Protein AF-A0A645JRK8-F1 (afdb_monomer)

Sequence (160 aa):
MGDAAQNALLKTLEEPIDNRVVILLAENTDNLLPTVLSRVQSLNIDGSDIKILLCEDEKTFLCDKIEKVILAGDIEELFLLSDHISKERVKAQSYLEYLYAYICIRSDEKFGRDVTYAMGAHIKEAIIRIRRNSSVILTVQALLIRLQEEYNAKNSRDSL

InterPro domains:
  IPR027417 P-loop containing nucleoside triphosphate hydrolase [G3DSA:3.40.50.300] (1-46)
  IPR027417 P-loop containing nucleoside triphosphate hydrolase [SSF52540] (2-48)

Mean predicted aligned error: 10.17 Å

pLDDT: mean 89.06, std 9.64, range [48.25, 98.44]

Secondary structure (DSSP, 8-state):
--HHHHHHHHHHHHSPPTT-------S-STTS-HHHHTTS---------------HHHHHHHHHHHHHHHTS--HHHHHHHHHHHHT-HHHHHHHHHHHHHHHHHTIIIII-HHHHHHHHHHHHHHHHHHHTT--HHHHHHHHHHHHHHHHHHHHHHHT-

Radius of gyration: 18.73 Å; Cα contacts (8 Å, |Δi|>4): 119; chains: 1; bounding box: 56×24×42 Å

Nearest PDB structures (foldseek):
  8uh7-assembly1_E  TM=7.636E-01  e=1.917E+00  Tequatrovirus
  8tf5-assembly1_A  TM=3.778E-01  e=2.994E+00  Homo sapiens

Structure (mmCIF, N/CA/C/O backbone):
data_AF-A0A645JRK8-F1
#
_entry.id   AF-A0A645JRK8-F1
#
loop_
_atom_site.group_PDB
_atom_site.id
_atom_site.type_symbol
_atom_site.label_atom_id
_atom_site.label_alt_id
_atom_site.label_comp_id
_atom_site.label_asym_id
_atom_site.label_entity_id
_atom_site.label_seq_id
_atom_site.pdbx_PDB_ins_code
_atom_site.Cartn_x
_atom_site.Cartn_y
_atom_site.Cartn_z
_atom_site.occupancy
_atom_site.B_iso_or_equiv
_atom_site.auth_seq_id
_atom_site.auth_comp_id
_atom_site.auth_asym_id
_atom_site.auth_atom_id
_atom_site.pdbx_PDB_model_num
ATOM 1 N N . MET A 1 1 ? -31.560 8.974 -1.900 1.00 69.00 1 MET A N 1
ATOM 2 C CA . MET A 1 1 ? -32.565 8.204 -2.676 1.00 69.00 1 MET A CA 1
ATOM 3 C C . MET A 1 1 ? -33.623 7.696 -1.712 1.00 69.00 1 MET A C 1
ATOM 5 O O . MET A 1 1 ? -33.240 7.249 -0.642 1.00 69.00 1 MET A O 1
ATOM 9 N N . GLY A 1 2 ? -34.912 7.752 -2.053 1.00 85.00 2 GLY A N 1
ATOM 10 C CA . GLY A 1 2 ? -35.949 7.136 -1.211 1.00 85.00 2 GLY A CA 1
ATOM 11 C C . GLY A 1 2 ? -35.888 5.603 -1.243 1.00 85.00 2 GLY A C 1
ATOM 12 O O . GLY A 1 2 ? -35.391 5.028 -2.214 1.00 85.00 2 GLY A O 1
ATOM 13 N N . ASP A 1 3 ? -36.421 4.946 -0.213 1.00 87.12 3 ASP A N 1
ATOM 14 C CA . ASP A 1 3 ? -36.325 3.490 -0.009 1.00 87.12 3 ASP A CA 1
ATOM 15 C C . ASP A 1 3 ? -36.829 2.667 -1.200 1.00 87.12 3 ASP A C 1
ATOM 17 O O . ASP A 1 3 ? -36.222 1.666 -1.576 1.00 87.12 3 ASP A O 1
ATOM 21 N N . ALA A 1 4 ? -37.909 3.106 -1.853 1.00 88.50 4 ALA A N 1
ATOM 22 C CA . ALA A 1 4 ? -38.458 2.424 -3.025 1.00 88.50 4 ALA A CA 1
ATOM 23 C C . ALA A 1 4 ? -37.456 2.365 -4.194 1.00 88.50 4 ALA A C 1
ATOM 25 O O . ALA A 1 4 ? -37.334 1.336 -4.857 1.00 88.50 4 ALA A O 1
ATOM 26 N N . ALA A 1 5 ? -36.697 3.442 -4.416 1.00 87.56 5 ALA A N 1
ATOM 27 C CA . ALA A 1 5 ? -35.680 3.488 -5.463 1.00 87.56 5 ALA A CA 1
ATOM 28 C C . ALA A 1 5 ? -34.465 2.614 -5.113 1.00 87.56 5 ALA A C 1
ATOM 30 O O . ALA A 1 5 ? -33.910 1.956 -5.989 1.00 87.56 5 ALA A O 1
ATOM 31 N N . GLN A 1 6 ? -34.076 2.569 -3.834 1.00 91.62 6 GLN A N 1
ATOM 32 C CA . GLN A 1 6 ? -32.982 1.709 -3.371 1.00 91.62 6 GLN A CA 1
ATOM 33 C C . GLN A 1 6 ? -33.343 0.223 -3.484 1.00 91.62 6 GLN A C 1
ATOM 35 O O . GLN A 1 6 ? -32.539 -0.567 -3.967 1.00 91.62 6 GLN A O 1
ATOM 40 N N . ASN A 1 7 ? -34.574 -0.154 -3.129 1.00 89.19 7 ASN A N 1
ATOM 41 C CA . ASN A 1 7 ? -35.059 -1.526 -3.285 1.00 89.19 7 ASN A CA 1
ATOM 42 C C . ASN A 1 7 ? -35.142 -1.959 -4.756 1.00 89.19 7 ASN A C 1
ATOM 44 O O . ASN A 1 7 ? -34.815 -3.099 -5.078 1.00 89.19 7 ASN A O 1
ATOM 48 N N . ALA A 1 8 ? -35.529 -1.056 -5.662 1.00 88.50 8 ALA A N 1
ATOM 49 C CA . ALA A 1 8 ? -35.533 -1.343 -7.096 1.00 88.50 8 ALA A CA 1
ATOM 50 C C . ALA A 1 8 ? -34.120 -1.616 -7.650 1.00 88.50 8 ALA A C 1
ATOM 52 O O . ALA A 1 8 ? -33.968 -2.435 -8.555 1.00 88.50 8 ALA A O 1
ATOM 53 N N . LEU A 1 9 ? -33.089 -0.977 -7.083 1.00 89.75 9 LEU A N 1
ATOM 54 C CA . LEU A 1 9 ? -31.685 -1.166 -7.462 1.00 89.75 9 LEU A CA 1
ATOM 55 C C . LEU A 1 9 ? -31.140 -2.553 -7.068 1.00 89.75 9 LEU A C 1
ATOM 57 O O . LEU A 1 9 ? -30.221 -3.048 -7.716 1.00 89.75 9 LEU A O 1
ATOM 61 N N . LEU A 1 10 ? -31.698 -3.194 -6.032 1.00 91.12 10 LEU A N 1
ATOM 62 C CA . LEU A 1 10 ? -31.154 -4.437 -5.466 1.00 91.12 10 LEU A CA 1
ATOM 63 C C . LEU A 1 10 ? -31.037 -5.562 -6.494 1.00 91.12 10 LEU A C 1
ATOM 65 O O . LEU A 1 10 ? -30.011 -6.232 -6.522 1.00 91.12 10 LEU A O 1
ATOM 69 N N . LYS A 1 11 ? -32.030 -5.723 -7.377 1.00 86.12 11 LYS A N 1
ATOM 70 C CA . LYS A 1 11 ? -31.998 -6.766 -8.416 1.00 86.12 11 LYS A CA 1
ATOM 71 C C . LYS A 1 11 ? -30.798 -6.608 -9.350 1.00 86.12 11 LYS A C 1
ATOM 73 O O . LYS A 1 11 ? -30.143 -7.585 -9.682 1.00 86.12 11 LYS A O 1
ATOM 78 N N . THR A 1 12 ? -30.473 -5.370 -9.714 1.00 88.12 12 THR A N 1
ATOM 79 C CA . THR A 1 12 ? -29.314 -5.054 -10.558 1.00 88.12 12 THR A CA 1
ATOM 80 C C . THR A 1 12 ? -27.985 -5.316 -9.843 1.00 88.12 12 THR A C 1
ATOM 82 O O . THR A 1 12 ? -26.994 -5.611 -10.501 1.00 88.12 12 THR A O 1
ATOM 85 N N . LEU A 1 13 ? -27.944 -5.187 -8.511 1.00 89.88 13 LEU A N 1
ATOM 86 C CA . LEU A 1 13 ? -26.745 -5.468 -7.712 1.00 89.88 13 LEU A CA 1
ATOM 87 C C . LEU A 1 13 ? -26.556 -6.966 -7.424 1.00 89.88 13 LEU A C 1
ATOM 89 O O . LEU A 1 13 ? -25.421 -7.404 -7.273 1.00 89.88 13 LEU A O 1
ATOM 93 N N . GLU A 1 14 ? -27.642 -7.738 -7.315 1.00 86.19 14 GLU A N 1
ATOM 94 C CA . GLU A 1 14 ? -27.601 -9.195 -7.096 1.00 86.19 14 GLU A CA 1
ATOM 95 C C . GLU A 1 14 ? -27.159 -9.961 -8.336 1.00 86.19 14 GLU A C 1
ATOM 97 O O . GLU A 1 14 ? -26.343 -10.875 -8.245 1.00 86.19 14 GLU A O 1
ATOM 102 N N . GLU A 1 15 ? -27.693 -9.571 -9.488 1.00 84.94 15 GLU A N 1
ATOM 103 C CA . GLU A 1 15 ? -27.420 -10.195 -10.775 1.00 84.94 15 GLU A CA 1
ATOM 104 C C . GLU A 1 15 ? -26.883 -9.115 -11.723 1.00 84.94 15 GLU A C 1
ATOM 106 O O . GLU A 1 15 ? -27.604 -8.629 -12.603 1.00 84.94 15 GLU A O 1
ATOM 111 N N . PRO A 1 16 ? -25.631 -8.659 -11.514 1.00 81.69 16 PRO A N 1
ATOM 112 C CA . PRO A 1 16 ? -25.035 -7.669 -12.388 1.00 81.69 16 PRO A CA 1
ATOM 113 C C . PRO A 1 16 ? -24.932 -8.243 -13.798 1.00 81.69 16 PRO A C 1
A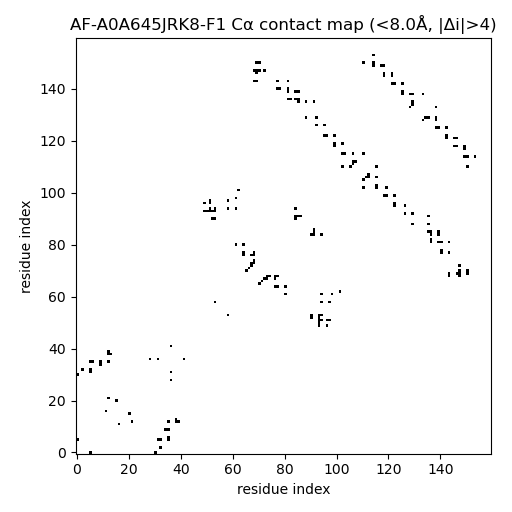TOM 115 O O . PRO A 1 16 ? -24.563 -9.396 -14.008 1.00 81.69 16 PRO A O 1
ATOM 118 N N . ILE A 1 17 ? -25.261 -7.415 -14.781 1.00 85.00 17 ILE A N 1
ATOM 119 C CA . ILE A 1 17 ? -25.166 -7.804 -16.186 1.00 85.00 17 ILE A CA 1
ATOM 120 C C . ILE A 1 17 ? -23.692 -8.005 -16.541 1.00 85.00 17 ILE A C 1
ATOM 122 O O . ILE A 1 17 ? -22.849 -7.184 -16.167 1.00 85.00 17 ILE A O 1
ATOM 126 N N . ASP A 1 18 ? -23.407 -9.057 -17.308 1.00 87.31 18 ASP A N 1
ATOM 127 C CA . ASP A 1 18 ? -22.053 -9.390 -17.739 1.00 87.31 18 ASP A CA 1
ATOM 128 C C . ASP A 1 18 ? -21.314 -8.180 -18.325 1.00 87.31 18 ASP A C 1
ATOM 130 O O . ASP A 1 18 ? -21.847 -7.399 -19.123 1.00 87.31 18 ASP A O 1
ATOM 134 N N . ASN A 1 19 ? -20.046 -8.053 -17.929 1.00 86.75 19 ASN A N 1
ATOM 135 C CA . ASN A 1 19 ? -19.116 -7.025 -18.392 1.00 86.75 19 ASN A CA 1
ATOM 136 C C . ASN A 1 19 ? -19.548 -5.573 -18.086 1.00 86.75 19 ASN A C 1
ATOM 138 O O . ASN A 1 19 ? -19.234 -4.651 -18.843 1.00 86.75 19 ASN A O 1
ATOM 142 N N . ARG A 1 20 ? -20.279 -5.348 -16.985 1.00 83.56 20 ARG A N 1
ATOM 143 C CA . ARG A 1 20 ? -20.649 -4.007 -16.503 1.00 83.56 20 ARG A CA 1
ATOM 144 C C . ARG A 1 20 ? -20.236 -3.803 -15.052 1.00 83.56 20 ARG A C 1
ATOM 146 O O . ARG A 1 20 ? -20.407 -4.682 -14.217 1.00 83.56 20 ARG A O 1
ATOM 153 N N . VAL A 1 21 ? -19.736 -2.605 -14.756 1.00 87.50 21 VAL A N 1
ATOM 154 C CA . VAL A 1 21 ? -19.399 -2.169 -13.396 1.00 87.50 21 VAL A CA 1
ATOM 155 C C . VAL A 1 21 ? -20.386 -1.090 -12.971 1.00 87.50 21 VAL A C 1
ATOM 157 O O . VAL A 1 21 ? -20.600 -0.117 -13.694 1.00 87.50 21 VAL A O 1
ATOM 160 N N . VAL A 1 22 ? -20.983 -1.259 -11.792 1.00 88.88 22 VAL A N 1
ATOM 161 C CA . VAL A 1 22 ? -21.828 -0.243 -11.158 1.00 88.88 22 VAL A CA 1
ATOM 162 C C . VAL A 1 22 ? -20.997 0.464 -10.094 1.00 88.88 22 VAL A C 1
ATOM 164 O O . VAL A 1 22 ? -20.539 -0.168 -9.147 1.00 88.88 22 VAL A O 1
ATOM 167 N N . ILE A 1 23 ? -20.814 1.776 -10.244 1.00 90.12 23 ILE A N 1
ATOM 168 C CA . ILE A 1 23 ? -20.151 2.618 -9.244 1.00 90.12 23 ILE A CA 1
ATOM 169 C C . ILE A 1 23 ? -21.226 3.452 -8.554 1.00 90.12 23 ILE A C 1
ATOM 171 O O . ILE A 1 23 ? -21.904 4.254 -9.197 1.00 90.12 23 ILE A O 1
ATOM 175 N N . LEU A 1 24 ? -21.385 3.253 -7.247 1.00 90.44 24 LEU A N 1
ATOM 176 C CA . LEU A 1 24 ? -22.276 4.057 -6.418 1.00 90.44 24 LEU A CA 1
ATOM 177 C C . LEU A 1 24 ? -21.461 5.127 -5.698 1.00 90.44 24 LEU A C 1
ATOM 179 O O . LEU A 1 24 ? -20.496 4.812 -5.006 1.00 90.44 24 LEU A O 1
ATOM 183 N N . LEU A 1 25 ? -21.870 6.385 -5.849 1.00 88.69 25 LEU A N 1
ATOM 184 C CA . LEU A 1 25 ? -21.306 7.512 -5.115 1.00 88.69 25 LEU A CA 1
ATOM 185 C C . LEU A 1 25 ? -22.306 7.950 -4.048 1.00 88.69 25 LEU A C 1
ATOM 187 O O . LEU A 1 25 ? -23.473 8.206 -4.349 1.00 88.69 25 LEU A O 1
ATOM 191 N N . ALA A 1 26 ? -21.843 8.034 -2.808 1.00 86.12 26 ALA A N 1
ATOM 192 C CA . ALA A 1 26 ? -22.620 8.526 -1.683 1.00 86.12 26 ALA A CA 1
ATOM 193 C C . ALA A 1 26 ? -21.712 9.363 -0.781 1.00 86.12 26 ALA A C 1
ATOM 195 O O . ALA A 1 26 ? -20.557 9.007 -0.569 1.00 86.12 26 ALA A O 1
ATOM 196 N N . GLU A 1 27 ? -22.235 10.472 -0.257 1.00 81.25 27 GLU A N 1
ATOM 197 C CA . GLU A 1 27 ? -21.509 11.335 0.686 1.00 81.25 27 GLU A CA 1
ATOM 198 C C . GLU A 1 27 ? -21.278 10.632 2.034 1.00 81.25 27 GLU A C 1
ATOM 200 O O . GLU A 1 27 ? -20.266 10.837 2.693 1.00 81.25 27 GLU A O 1
ATOM 205 N N . ASN A 1 28 ? -22.207 9.758 2.422 1.00 81.56 28 ASN A N 1
ATOM 206 C CA . ASN A 1 28 ? -22.087 8.835 3.543 1.00 81.56 28 ASN A CA 1
ATOM 207 C C . ASN A 1 28 ? -22.992 7.617 3.315 1.00 81.56 28 ASN A C 1
ATOM 209 O O . ASN A 1 28 ? -23.878 7.617 2.455 1.00 81.56 28 ASN A O 1
ATOM 213 N N . THR A 1 29 ? -22.764 6.568 4.099 1.00 87.56 29 THR A N 1
ATOM 214 C CA . THR A 1 29 ? -23.535 5.321 4.026 1.00 87.56 29 THR A CA 1
ATOM 215 C C . THR A 1 29 ? -24.808 5.334 4.867 1.00 87.56 29 THR A C 1
ATOM 217 O O . THR A 1 29 ? -25.603 4.407 4.749 1.00 87.56 29 THR A O 1
ATOM 220 N N . ASP A 1 30 ? -25.027 6.360 5.689 1.00 87.44 30 ASP A N 1
ATOM 221 C CA . ASP A 1 30 ? -26.100 6.390 6.695 1.00 87.44 30 ASP A CA 1
ATOM 222 C C . ASP A 1 30 ? -27.497 6.344 6.065 1.00 87.44 30 ASP A C 1
ATOM 224 O O . ASP A 1 30 ? -28.435 5.789 6.631 1.00 87.44 30 ASP A O 1
ATOM 228 N N . ASN A 1 31 ? -27.617 6.889 4.854 1.00 86.75 31 ASN A N 1
ATOM 229 C CA . ASN A 1 31 ? -28.861 6.923 4.087 1.00 86.75 31 ASN A CA 1
ATOM 230 C C . ASN A 1 31 ? -29.014 5.748 3.103 1.00 86.75 31 ASN A C 1
ATOM 232 O O . ASN A 1 31 ? -29.954 5.743 2.302 1.00 86.75 31 ASN A O 1
ATOM 236 N N . LEU A 1 32 ? -28.092 4.777 3.111 1.00 90.56 32 LEU A N 1
ATOM 237 C CA . LEU A 1 32 ? -28.172 3.579 2.276 1.00 90.56 32 LEU A CA 1
ATOM 238 C C . LEU A 1 32 ? -28.789 2.419 3.055 1.00 90.56 32 LEU A C 1
ATOM 240 O O . LEU A 1 32 ? -28.416 2.140 4.193 1.00 90.56 32 LEU A O 1
ATOM 244 N N . LEU A 1 33 ? -29.708 1.696 2.414 1.00 92.06 33 LEU A N 1
ATOM 245 C CA . LEU A 1 33 ? -30.296 0.502 3.007 1.00 92.06 33 LEU A CA 1
ATOM 246 C C . LEU A 1 33 ? -29.198 -0.544 3.289 1.00 92.06 33 LEU A C 1
ATOM 248 O O . LEU A 1 33 ? -28.365 -0.808 2.414 1.00 92.06 33 LEU A O 1
ATOM 252 N N . PRO A 1 34 ? -29.224 -1.229 4.449 1.00 89.81 34 PRO A N 1
ATOM 253 C CA . PRO A 1 34 ? -28.257 -2.284 4.770 1.00 89.81 34 PRO A CA 1
ATOM 254 C C . PRO A 1 34 ? -28.161 -3.385 3.699 1.00 89.81 34 PRO A C 1
ATOM 256 O O . PRO A 1 34 ? -27.098 -3.958 3.464 1.00 89.81 34 PRO A O 1
ATOM 259 N N . THR A 1 35 ? -29.267 -3.657 3.002 1.00 92.94 35 THR A N 1
ATOM 260 C CA . THR A 1 35 ? -29.342 -4.620 1.895 1.00 92.94 35 THR A CA 1
ATOM 261 C C . THR A 1 35 ? -28.523 -4.195 0.677 1.00 92.94 35 THR A C 1
ATOM 263 O O . THR A 1 35 ? -27.907 -5.058 0.047 1.00 92.94 35 THR A O 1
ATOM 266 N N . VAL A 1 36 ? -28.443 -2.892 0.385 1.00 92.81 36 VAL A N 1
ATOM 267 C CA . VAL A 1 36 ? -27.555 -2.340 -0.649 1.00 92.81 36 VAL A CA 1
ATOM 268 C C . VAL A 1 36 ? -26.103 -2.518 -0.215 1.00 92.81 36 VAL A C 1
ATOM 270 O O . VAL A 1 36 ? -25.312 -3.086 -0.963 1.00 92.81 36 VAL A O 1
ATOM 273 N N . LEU A 1 37 ? -25.771 -2.123 1.021 1.00 90.38 37 LEU A N 1
ATOM 274 C CA . LEU A 1 37 ? -24.405 -2.204 1.556 1.00 90.38 37 LEU A CA 1
ATOM 275 C C . LEU A 1 37 ? -23.844 -3.635 1.545 1.00 90.38 37 LEU A C 1
ATOM 277 O O . LEU A 1 37 ? -22.665 -3.829 1.274 1.00 90.38 37 LEU A O 1
ATOM 281 N N . SER A 1 38 ? -24.683 -4.647 1.774 1.00 90.25 38 SER A N 1
ATOM 282 C CA . SER A 1 38 ? -24.256 -6.056 1.744 1.00 90.25 38 SER A CA 1
ATOM 283 C C . SER A 1 38 ? -23.865 -6.601 0.358 1.00 90.25 38 SER A C 1
ATOM 285 O O . SER A 1 38 ? -23.253 -7.664 0.288 1.00 90.25 38 SER A O 1
ATOM 287 N N . ARG A 1 39 ? -24.222 -5.912 -0.736 1.00 91.12 39 ARG A N 1
ATOM 288 C CA . ARG A 1 39 ? -24.002 -6.351 -2.132 1.00 91.12 39 ARG A CA 1
ATOM 289 C C . ARG A 1 39 ? -22.955 -5.518 -2.869 1.00 91.12 39 ARG A C 1
ATOM 291 O O . ARG A 1 39 ? -22.705 -5.751 -4.046 1.00 91.12 39 ARG A O 1
ATOM 298 N N . VAL A 1 40 ? -22.357 -4.538 -2.197 1.00 90.12 40 VAL A N 1
ATOM 299 C CA . VAL A 1 40 ? -21.368 -3.637 -2.792 1.00 90.12 40 VAL A CA 1
ATOM 300 C C . VAL A 1 40 ? -20.052 -3.716 -2.042 1.00 90.12 40 VAL A C 1
ATOM 302 O O . VAL A 1 40 ? -19.998 -4.019 -0.850 1.00 90.12 40 VAL A O 1
ATOM 305 N N . GLN A 1 41 ? -18.972 -3.402 -2.746 1.00 86.75 41 GLN A N 1
ATOM 306 C CA . GLN A 1 41 ? -17.690 -3.1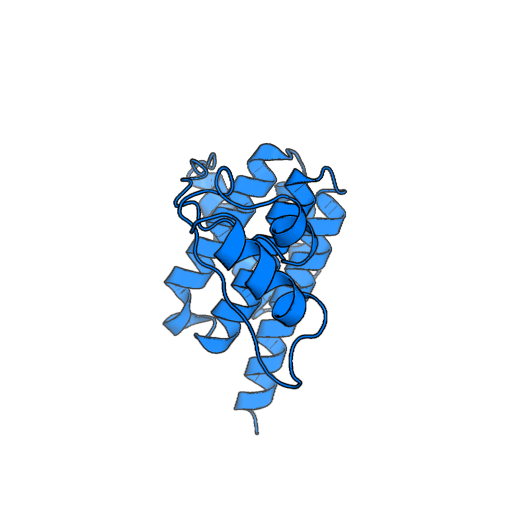50 -2.115 1.00 86.75 41 GLN A CA 1
ATOM 307 C C . GLN A 1 41 ? -17.587 -1.661 -1.786 1.00 86.75 41 GLN A C 1
ATOM 309 O O . GLN A 1 41 ? -17.570 -0.820 -2.682 1.00 86.75 41 GLN A O 1
ATOM 314 N N . SER A 1 42 ? -17.515 -1.331 -0.498 1.00 83.38 42 SER A N 1
ATOM 315 C CA . SER A 1 42 ? -17.367 0.057 -0.062 1.00 83.38 42 SER A CA 1
ATOM 316 C C . SER A 1 42 ? -15.921 0.522 -0.206 1.00 83.38 42 SER A C 1
ATOM 318 O O . SER A 1 42 ? -15.028 0.015 0.476 1.00 83.38 42 SER A O 1
ATOM 320 N N . LEU A 1 43 ? -15.713 1.524 -1.058 1.00 78.06 43 LEU A N 1
ATOM 321 C CA . LEU A 1 43 ? -14.502 2.332 -1.102 1.00 78.06 43 LEU A CA 1
ATOM 322 C C . LEU A 1 43 ? -14.846 3.702 -0.528 1.00 78.06 43 LEU A C 1
ATOM 324 O O . LEU A 1 43 ? -15.579 4.465 -1.154 1.00 78.06 43 LEU A O 1
ATOM 328 N N . ASN A 1 44 ? -14.346 3.998 0.668 1.00 76.25 44 ASN A N 1
ATOM 329 C CA . ASN A 1 44 ? -14.510 5.329 1.223 1.00 76.25 44 ASN A CA 1
ATOM 330 C C . ASN A 1 44 ? -13.455 6.250 0.593 1.00 76.25 44 ASN A C 1
ATOM 332 O O . ASN A 1 44 ? -12.258 5.947 0.615 1.00 76.25 44 ASN A O 1
ATOM 336 N N . ILE A 1 45 ? -13.927 7.315 -0.058 1.00 69.50 45 ILE A N 1
ATOM 337 C CA . ILE A 1 45 ? -13.084 8.383 -0.606 1.00 69.50 45 ILE A CA 1
ATOM 338 C C . ILE A 1 45 ? -13.062 9.491 0.437 1.00 69.50 45 ILE A C 1
ATOM 340 O O . ILE A 1 45 ? -13.506 10.617 0.227 1.00 69.50 45 ILE A O 1
ATOM 344 N N . ASP A 1 46 ? -12.584 9.145 1.618 1.00 60.59 46 ASP A N 1
ATOM 345 C CA . ASP A 1 46 ? -12.228 10.126 2.604 1.00 60.59 46 ASP A CA 1
ATOM 346 C C . ASP A 1 46 ? -11.019 10.863 2.016 1.00 60.59 46 ASP A C 1
ATOM 348 O O . ASP A 1 46 ? -9.946 10.284 1.820 1.00 60.59 46 ASP A O 1
ATOM 352 N N . GLY A 1 47 ? -11.134 12.180 1.868 1.00 48.25 47 GLY A N 1
ATOM 353 C CA . GLY A 1 47 ? -9.979 13.062 2.016 1.00 48.25 47 GLY A CA 1
ATOM 354 C C . GLY A 1 47 ? -9.482 13.048 3.462 1.00 48.25 47 GLY A C 1
ATOM 355 O O . GLY A 1 47 ? -9.087 14.091 3.967 1.00 48.25 47 GLY A O 1
ATOM 356 N N . SER A 1 48 ? -9.589 11.910 4.172 1.00 48.91 48 SER A N 1
ATOM 357 C CA . SER A 1 48 ? -8.998 11.747 5.480 1.00 48.91 48 SER A CA 1
ATOM 358 C C . SER A 1 48 ? -7.517 11.893 5.232 1.00 48.91 48 SER A C 1
ATOM 360 O O . SER A 1 48 ? -6.847 10.959 4.781 1.00 48.91 48 SER A O 1
ATOM 362 N N . ASP A 1 49 ? -7.038 13.094 5.512 1.00 54.31 49 ASP A N 1
ATOM 363 C CA . ASP A 1 49 ? -5.719 13.333 6.024 1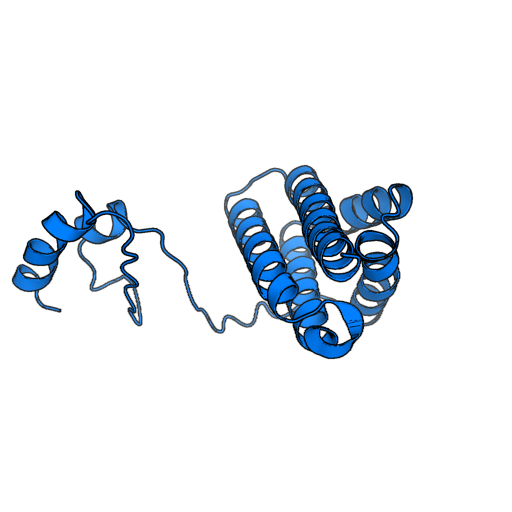.00 54.31 49 ASP A CA 1
ATOM 364 C C . ASP A 1 49 ? -5.508 12.273 7.111 1.00 54.31 49 ASP A C 1
ATOM 366 O O . ASP A 1 49 ? -5.785 12.489 8.294 1.00 54.31 49 ASP A O 1
ATOM 370 N N . ILE A 1 50 ? -5.022 11.080 6.740 1.00 54.53 50 ILE A N 1
ATOM 371 C CA . ILE A 1 50 ? -4.138 10.384 7.652 1.00 54.53 50 ILE A CA 1
ATOM 372 C C . ILE A 1 50 ? -3.069 11.431 7.850 1.00 54.53 50 ILE A C 1
ATOM 374 O O . ILE A 1 50 ? -2.278 11.695 6.946 1.00 54.53 50 ILE A O 1
ATOM 378 N N . LYS A 1 51 ? -3.131 12.114 8.992 1.00 62.34 51 LYS A N 1
ATOM 379 C CA . LYS A 1 51 ? -2.075 13.012 9.401 1.00 62.34 51 LYS A CA 1
ATOM 380 C C . LYS A 1 51 ? -0.841 12.136 9.346 1.00 62.34 51 LYS A C 1
ATOM 382 O O . LYS A 1 51 ? -0.746 11.200 10.129 1.00 62.34 51 LYS A O 1
ATOM 387 N N . ILE A 1 52 ? 0.004 12.327 8.338 1.00 74.94 52 ILE A N 1
ATOM 388 C CA . ILE A 1 52 ? 1.13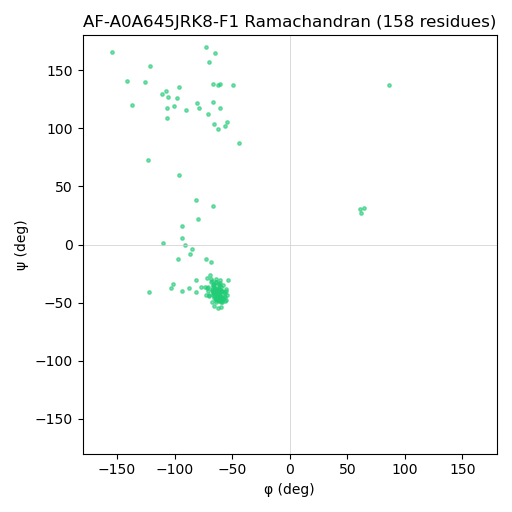8 11.441 8.118 1.00 74.94 52 ILE A CA 1
ATOM 389 C C . ILE A 1 52 ? 2.034 11.656 9.333 1.00 74.94 52 ILE A C 1
ATOM 391 O O . ILE A 1 52 ? 2.666 12.702 9.465 1.00 74.94 52 ILE A O 1
ATOM 395 N N . LEU A 1 53 ? 2.020 10.697 10.262 1.00 84.94 53 LEU A N 1
ATOM 396 C CA . LEU A 1 53 ? 2.737 10.767 11.536 1.00 84.94 53 LEU A CA 1
ATOM 397 C C . LEU A 1 53 ? 4.210 10.375 11.349 1.00 84.94 53 LEU A C 1
ATOM 399 O O . LEU A 1 53 ? 4.769 9.675 12.187 1.00 84.94 53 LEU A O 1
ATOM 403 N N . LEU A 1 54 ? 4.808 10.783 10.228 1.00 91.06 54 LEU A N 1
ATOM 404 C CA . LEU A 1 54 ? 6.203 10.520 9.901 1.00 91.06 54 LEU A CA 1
ATOM 405 C C . LEU A 1 54 ? 7.006 11.805 10.034 1.00 91.06 54 LEU A C 1
ATOM 407 O O . LEU A 1 54 ? 6.616 12.841 9.480 1.00 91.06 54 LEU A O 1
ATOM 411 N N . CYS A 1 55 ? 8.140 11.731 10.722 1.00 93.38 55 CYS A N 1
ATOM 412 C CA . CYS A 1 55 ? 9.122 12.808 10.673 1.00 93.38 55 CYS A CA 1
ATOM 413 C C . CYS A 1 55 ? 9.858 12.826 9.318 1.00 93.38 55 CYS A C 1
ATOM 415 O O . CYS A 1 55 ? 9.733 11.910 8.503 1.00 93.38 55 CYS A O 1
ATOM 417 N N . GLU A 1 56 ? 10.631 13.882 9.059 1.00 93.38 56 GLU A N 1
ATOM 418 C CA . GLU A 1 56 ? 11.394 14.008 7.807 1.00 93.38 56 GLU A CA 1
ATOM 419 C C . GLU A 1 56 ? 12.430 12.887 7.622 1.00 93.38 56 GLU A C 1
ATOM 421 O O . GLU A 1 56 ? 12.616 12.407 6.503 1.00 93.38 56 GLU A O 1
ATOM 426 N N . ASP A 1 57 ? 13.035 12.395 8.707 1.00 95.19 57 ASP A N 1
ATOM 427 C CA . ASP A 1 57 ? 13.988 11.280 8.641 1.00 95.19 57 ASP A CA 1
ATOM 428 C C . ASP A 1 57 ? 13.301 9.981 8.199 1.00 95.19 57 ASP A C 1
ATOM 430 O O . ASP A 1 57 ? 13.825 9.244 7.367 1.00 95.19 57 ASP A O 1
ATOM 434 N N . GLU A 1 58 ? 12.090 9.717 8.697 1.00 95.75 58 GLU A N 1
ATOM 435 C CA . GLU A 1 58 ? 11.295 8.543 8.320 1.00 95.75 58 GLU A CA 1
ATOM 436 C C . GLU A 1 58 ? 10.837 8.605 6.857 1.00 95.75 58 GLU A C 1
ATOM 438 O O . GLU A 1 58 ? 10.870 7.597 6.147 1.00 95.75 58 GLU A O 1
ATOM 443 N N . LYS A 1 59 ? 10.448 9.794 6.382 1.00 94.50 59 LYS A N 1
ATOM 444 C CA . LYS A 1 59 ? 10.106 10.029 4.971 1.00 94.50 59 LYS A CA 1
ATOM 445 C C . LYS A 1 59 ? 11.311 9.804 4.061 1.00 94.50 59 LYS A C 1
ATOM 447 O O . LYS A 1 59 ? 11.195 9.124 3.042 1.00 94.50 59 LYS A O 1
ATOM 452 N N . THR A 1 60 ? 12.464 10.345 4.451 1.00 95.31 60 THR A N 1
ATOM 453 C CA . THR A 1 60 ? 13.729 10.198 3.721 1.00 95.31 60 THR A CA 1
ATOM 454 C C . THR A 1 60 ? 14.156 8.735 3.667 1.00 95.31 60 THR A C 1
ATOM 456 O O . THR A 1 60 ? 14.471 8.230 2.591 1.00 95.31 60 THR A O 1
ATOM 459 N N . PHE A 1 61 ? 14.079 8.030 4.801 1.00 95.12 61 PHE A N 1
ATOM 460 C CA . PHE A 1 61 ? 14.328 6.593 4.883 1.00 95.12 61 PHE A CA 1
ATOM 461 C C . PHE A 1 61 ? 13.429 5.807 3.923 1.00 95.12 61 PHE A C 1
ATOM 463 O O . PHE A 1 61 ? 13.925 4.985 3.155 1.00 95.12 61 PHE A O 1
ATOM 470 N N . LEU A 1 62 ? 12.118 6.079 3.923 1.00 95.50 62 LEU A N 1
ATOM 471 C CA . LEU A 1 62 ? 11.188 5.387 3.033 1.00 95.50 62 LEU A CA 1
ATOM 472 C C . LEU A 1 62 ? 11.544 5.631 1.558 1.00 95.50 62 LEU A C 1
ATOM 474 O O . LEU A 1 62 ? 11.560 4.684 0.777 1.00 95.50 62 LEU A O 1
ATOM 478 N N . CYS A 1 63 ? 11.870 6.871 1.184 1.00 93.44 63 CYS A N 1
ATOM 479 C CA . CYS A 1 63 ? 12.230 7.215 -0.193 1.00 93.44 63 CYS A CA 1
ATOM 480 C C . CYS A 1 63 ? 13.503 6.499 -0.673 1.00 93.44 63 CYS A C 1
ATOM 482 O O . CYS A 1 63 ? 13.495 5.959 -1.777 1.00 93.44 63 CYS A O 1
ATOM 484 N N . ASP A 1 64 ? 14.567 6.455 0.143 1.00 94.06 64 ASP A N 1
ATOM 485 C CA . ASP A 1 64 ? 15.822 5.758 -0.205 1.00 94.06 64 ASP A CA 1
ATOM 486 C C . ASP A 1 64 ? 15.590 4.265 -0.475 1.00 94.06 64 ASP A C 1
ATOM 488 O O . ASP A 1 64 ? 16.151 3.680 -1.403 1.00 94.06 64 ASP A O 1
ATOM 492 N N . LYS A 1 65 ? 14.733 3.643 0.337 1.00 95.81 65 LYS A N 1
ATOM 493 C CA . LYS A 1 65 ? 14.504 2.199 0.300 1.00 95.81 65 LYS A CA 1
ATOM 494 C C . LYS A 1 65 ? 13.542 1.792 -0.804 1.00 95.81 65 LYS A C 1
ATOM 496 O O . LYS A 1 65 ? 13.791 0.810 -1.494 1.00 95.81 65 LYS A O 1
ATOM 501 N N . ILE A 1 66 ? 12.469 2.550 -1.012 1.00 95.00 66 ILE A N 1
ATOM 502 C CA . ILE A 1 66 ? 11.423 2.206 -1.984 1.00 95.00 66 ILE A CA 1
ATOM 503 C C . ILE A 1 66 ? 11.954 2.123 -3.409 1.00 95.00 66 ILE A C 1
ATOM 505 O O . ILE A 1 66 ? 11.522 1.261 -4.167 1.00 95.00 66 ILE A O 1
ATOM 509 N N . GLU A 1 67 ? 12.920 2.961 -3.774 1.00 91.94 67 GLU A N 1
ATOM 510 C CA . GLU A 1 67 ? 13.524 2.893 -5.104 1.00 91.94 67 GLU A CA 1
ATOM 511 C C . GLU A 1 67 ? 14.299 1.586 -5.304 1.00 91.94 67 GLU A C 1
ATOM 513 O O . GLU A 1 67 ? 14.154 0.934 -6.334 1.00 91.94 67 GLU A O 1
ATOM 518 N N . LYS A 1 68 ? 15.047 1.136 -4.293 1.00 95.44 68 LYS A N 1
ATOM 519 C CA . LYS A 1 68 ? 15.756 -0.152 -4.336 1.00 95.44 68 LYS A CA 1
ATOM 520 C C . LYS A 1 68 ? 14.778 -1.328 -4.351 1.00 95.44 68 LYS A C 1
ATOM 522 O O . LYS A 1 68 ? 14.962 -2.279 -5.104 1.00 95.44 68 LYS A O 1
ATOM 527 N N . VAL A 1 69 ? 13.704 -1.227 -3.569 1.00 97.19 69 VAL A N 1
ATOM 528 C CA . VAL A 1 69 ? 12.698 -2.285 -3.435 1.00 97.19 69 VAL A CA 1
ATOM 529 C C . VAL A 1 69 ? 11.797 -2.422 -4.657 1.00 97.19 69 VAL A C 1
ATOM 531 O O . VAL A 1 69 ? 11.418 -3.549 -4.928 1.00 97.19 69 VAL A O 1
ATOM 534 N N . ILE A 1 70 ? 11.425 -1.326 -5.340 1.00 95.00 70 ILE A N 1
ATOM 535 C CA . ILE A 1 70 ? 10.474 -1.332 -6.476 1.00 95.00 70 ILE A CA 1
ATOM 536 C C . ILE A 1 70 ? 11.174 -1.245 -7.840 1.00 95.00 70 ILE A C 1
ATOM 538 O O . ILE A 1 70 ? 10.674 -1.786 -8.826 1.00 95.00 70 ILE A O 1
ATOM 542 N N . LEU A 1 71 ? 12.300 -0.535 -7.949 1.00 91.56 71 LEU A N 1
ATOM 543 C CA . LEU A 1 71 ? 12.977 -0.364 -9.239 1.00 91.56 71 LEU A CA 1
ATOM 544 C C . LEU A 1 71 ? 14.058 -1.422 -9.449 1.00 91.56 71 LEU A C 1
ATOM 546 O O . LEU A 1 71 ? 14.195 -1.933 -10.558 1.00 91.56 71 LEU A O 1
ATOM 550 N N . ALA A 1 72 ? 14.813 -1.748 -8.396 1.00 93.19 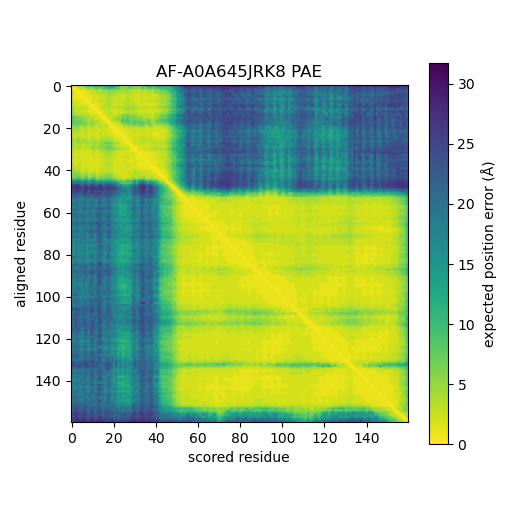72 ALA A N 1
ATOM 551 C CA . ALA A 1 72 ? 15.911 -2.712 -8.466 1.00 93.19 72 ALA A CA 1
ATOM 552 C C . ALA A 1 72 ? 15.523 -4.133 -8.017 1.00 93.19 72 ALA A C 1
ATOM 554 O O . ALA A 1 72 ? 16.286 -5.063 -8.270 1.00 93.19 72 ALA A O 1
ATOM 555 N N . GLY A 1 73 ? 14.361 -4.323 -7.380 1.00 94.19 73 GLY A N 1
ATOM 556 C CA . GLY A 1 73 ? 13.931 -5.629 -6.873 1.00 94.19 73 GLY A CA 1
ATOM 557 C C . GLY A 1 73 ? 14.822 -6.183 -5.763 1.00 94.19 73 GLY A C 1
ATOM 558 O O . GLY A 1 73 ? 14.991 -7.398 -5.664 1.00 94.19 73 GLY A O 1
ATOM 559 N N . ASP A 1 74 ? 15.416 -5.307 -4.951 1.00 97.38 74 ASP A N 1
ATOM 560 C CA . ASP A 1 74 ? 16.320 -5.709 -3.876 1.00 97.38 74 ASP A CA 1
ATOM 561 C C . ASP A 1 74 ? 15.552 -6.389 -2.726 1.00 97.38 74 ASP A C 1
ATOM 563 O O . ASP A 1 74 ? 14.751 -5.773 -2.014 1.00 97.38 74 ASP A O 1
ATOM 567 N N . ILE A 1 75 ? 15.804 -7.689 -2.555 1.00 95.31 75 ILE A N 1
ATOM 568 C CA . ILE A 1 75 ? 15.140 -8.538 -1.559 1.00 95.31 75 ILE A CA 1
ATOM 569 C C . ILE A 1 75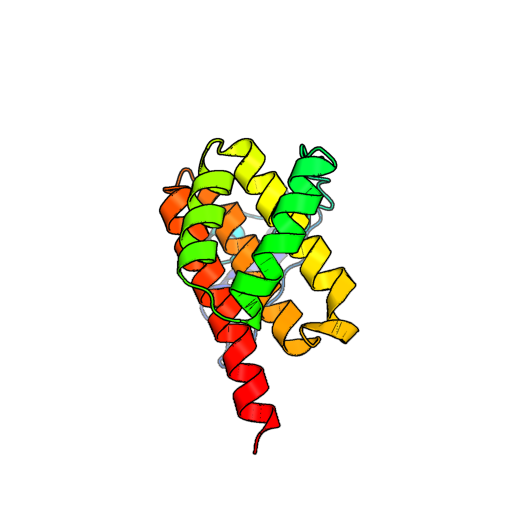 ? 15.594 -8.193 -0.136 1.00 95.31 75 ILE A C 1
ATOM 571 O O . ILE A 1 75 ? 14.782 -8.247 0.790 1.00 95.31 75 ILE A O 1
ATOM 575 N N . GLU A 1 76 ? 16.866 -7.847 0.066 1.00 97.12 76 GLU A N 1
ATOM 576 C CA . GLU A 1 76 ? 17.369 -7.485 1.394 1.00 97.12 76 GLU A CA 1
ATOM 577 C C . GLU A 1 76 ? 16.703 -6.190 1.862 1.00 97.12 76 GLU A C 1
ATOM 579 O O . GLU A 1 76 ? 16.158 -6.126 2.970 1.00 97.12 76 GLU A O 1
ATOM 584 N N . GLU A 1 77 ? 16.639 -5.195 0.976 1.00 97.75 77 GLU A N 1
ATOM 585 C CA . GLU A 1 77 ? 15.963 -3.931 1.264 1.00 97.75 77 GLU A CA 1
ATOM 586 C C . GLU A 1 77 ? 14.457 -4.116 1.486 1.00 97.75 77 GLU A C 1
ATOM 588 O O . GLU A 1 77 ? 13.871 -3.424 2.322 1.00 97.75 77 GLU A O 1
ATOM 593 N N . LEU A 1 78 ? 13.826 -5.090 0.818 1.00 97.19 78 LEU A N 1
ATOM 594 C CA . LEU A 1 78 ? 12.423 -5.435 1.051 1.00 97.19 78 LEU A CA 1
ATOM 595 C C . LEU A 1 78 ? 12.207 -5.912 2.488 1.00 97.19 78 LEU A C 1
ATOM 597 O O . LEU A 1 78 ? 11.284 -5.441 3.162 1.00 97.19 78 LEU A O 1
ATOM 601 N N . PHE A 1 79 ? 13.055 -6.821 2.980 1.00 96.94 79 PHE A N 1
ATOM 602 C CA . PHE A 1 79 ? 12.951 -7.314 4.352 1.00 96.94 79 PHE A CA 1
ATOM 603 C C . PHE A 1 79 ? 13.202 -6.201 5.369 1.00 96.94 79 PHE A C 1
ATOM 605 O O . PHE A 1 79 ? 12.369 -6.022 6.262 1.00 96.94 79 PHE A O 1
ATOM 612 N N . LEU A 1 80 ? 14.268 -5.413 5.195 1.00 96.94 80 LEU A N 1
ATOM 613 C CA . LEU A 1 80 ? 14.604 -4.288 6.076 1.00 96.94 80 LEU A CA 1
ATOM 614 C C . LEU A 1 80 ? 13.477 -3.254 6.144 1.00 96.94 80 LEU A C 1
ATOM 616 O O . LEU A 1 80 ? 13.082 -2.818 7.229 1.00 96.94 80 LEU A O 1
ATOM 620 N N . LEU A 1 81 ? 12.927 -2.883 4.988 1.00 97.62 81 LEU A N 1
ATOM 621 C CA . LEU A 1 81 ? 11.834 -1.927 4.915 1.00 97.62 81 LEU A CA 1
ATOM 622 C C . LEU A 1 81 ? 10.561 -2.484 5.559 1.00 97.62 81 LEU A C 1
ATOM 624 O O . LEU A 1 81 ? 9.896 -1.782 6.324 1.00 97.62 81 LEU A O 1
ATOM 628 N N . SER A 1 82 ? 10.229 -3.747 5.279 1.00 97.56 82 SER A N 1
ATOM 629 C CA . SER A 1 82 ? 9.033 -4.385 5.829 1.00 97.56 82 SER A CA 1
ATOM 630 C C . SER A 1 82 ? 9.081 -4.498 7.353 1.00 97.56 82 SER A C 1
ATOM 632 O O . SER A 1 82 ? 8.080 -4.190 8.004 1.00 97.56 82 SER A O 1
ATOM 634 N N . ASP A 1 83 ? 10.231 -4.868 7.925 1.00 97.62 83 ASP A N 1
ATOM 635 C CA . ASP A 1 83 ? 10.437 -4.936 9.374 1.00 97.62 83 ASP A CA 1
ATOM 636 C C . ASP A 1 83 ? 10.248 -3.557 10.009 1.00 97.62 83 ASP A C 1
ATOM 638 O O . ASP A 1 83 ? 9.461 -3.397 10.944 1.00 97.62 83 ASP A O 1
ATOM 642 N N . HIS A 1 84 ? 10.877 -2.529 9.428 1.00 96.81 84 HIS A N 1
ATOM 643 C CA . HIS A 1 84 ? 10.798 -1.167 9.944 1.00 96.81 84 HIS A CA 1
ATOM 644 C C . HIS A 1 84 ? 9.374 -0.603 9.942 1.00 96.81 84 HIS A C 1
ATOM 646 O O . HIS A 1 84 ? 8.917 -0.106 10.973 1.00 96.81 84 HIS A O 1
ATOM 652 N N . ILE A 1 85 ? 8.651 -0.722 8.823 1.00 96.94 85 ILE A N 1
ATOM 653 C CA . ILE A 1 85 ? 7.261 -0.247 8.701 1.00 96.94 85 ILE A CA 1
ATOM 654 C C . ILE A 1 85 ? 6.345 -0.964 9.705 1.00 96.94 85 ILE A C 1
ATOM 656 O O . ILE A 1 85 ? 5.388 -0.377 10.213 1.00 96.94 85 ILE A O 1
ATOM 660 N N . SER A 1 86 ? 6.628 -2.230 10.008 1.00 96.56 86 SER A N 1
ATOM 661 C CA . SER A 1 86 ? 5.715 -3.098 10.757 1.00 96.56 86 SER A CA 1
ATOM 662 C C . SER A 1 86 ? 5.809 -2.975 12.276 1.00 96.56 86 SER A C 1
ATOM 664 O O . SER A 1 86 ? 4.999 -3.589 12.974 1.00 96.56 86 SER A O 1
ATOM 666 N N . LYS A 1 87 ? 6.742 -2.164 12.792 1.00 94.62 87 LYS A N 1
ATOM 667 C CA . LYS A 1 87 ? 6.961 -1.954 14.235 1.00 94.62 87 LYS A CA 1
ATOM 668 C C . LYS A 1 87 ? 5.732 -1.406 14.959 1.00 94.62 87 LYS A C 1
ATOM 670 O O . LYS A 1 87 ? 5.462 -1.784 16.095 1.00 94.62 87 LYS A O 1
ATOM 675 N N . GLU A 1 88 ? 4.974 -0.526 14.308 1.00 92.44 88 GLU A N 1
ATOM 676 C CA . GLU A 1 88 ? 3.821 0.146 14.908 1.00 92.44 88 GLU A CA 1
ATOM 677 C C . GLU A 1 88 ? 2.650 0.189 13.919 1.00 92.44 88 GLU A C 1
ATOM 679 O O . GLU A 1 88 ? 2.746 0.805 12.861 1.00 92.44 88 GLU A O 1
ATOM 684 N N . ARG A 1 89 ? 1.499 -0.404 14.269 1.00 90.62 89 ARG A N 1
ATOM 685 C CA . ARG A 1 89 ? 0.336 -0.513 13.360 1.00 90.62 89 ARG A CA 1
ATOM 686 C C . ARG A 1 89 ? -0.150 0.842 12.828 1.00 90.62 89 ARG A C 1
ATOM 688 O O . ARG A 1 89 ? -0.509 0.945 11.657 1.00 90.62 89 ARG A O 1
ATOM 695 N N . VAL A 1 90 ? -0.194 1.868 13.681 1.00 89.19 90 VAL A N 1
ATOM 696 C CA . VAL A 1 90 ? -0.664 3.212 13.295 1.00 89.19 90 VAL A CA 1
ATOM 697 C C . VAL A 1 90 ? 0.342 3.891 12.363 1.00 89.19 90 VAL A C 1
ATOM 699 O O . VAL A 1 90 ? -0.052 4.440 11.332 1.00 89.19 90 VAL A O 1
ATOM 702 N N . LYS A 1 91 ? 1.645 3.795 12.661 1.00 92.62 91 LYS A N 1
ATOM 703 C CA . LYS A 1 91 ? 2.681 4.316 11.762 1.00 92.62 91 LYS A CA 1
ATOM 704 C C . LYS A 1 91 ? 2.754 3.543 10.458 1.00 92.62 91 LYS A C 1
ATOM 706 O O . LYS A 1 91 ? 2.950 4.173 9.431 1.00 92.62 91 LYS A O 1
ATOM 711 N N . ALA A 1 92 ? 2.516 2.231 10.457 1.00 95.19 92 ALA A N 1
ATOM 712 C CA . ALA A 1 92 ? 2.465 1.440 9.232 1.00 95.19 92 ALA A CA 1
ATOM 713 C C . ALA A 1 92 ? 1.454 2.027 8.237 1.00 95.19 92 ALA A C 1
ATOM 715 O O . ALA A 1 92 ? 1.773 2.205 7.067 1.00 95.19 92 ALA A O 1
ATOM 716 N N . GLN A 1 93 ? 0.268 2.430 8.710 1.00 93.19 93 GLN A N 1
ATOM 717 C CA . GLN A 1 93 ? -0.708 3.129 7.867 1.00 93.19 93 GLN A CA 1
ATOM 718 C C . GLN A 1 93 ? -0.165 4.470 7.347 1.00 93.19 93 GLN A C 1
ATOM 720 O O . GLN A 1 93 ? -0.357 4.781 6.178 1.00 93.19 93 GLN A O 1
ATOM 725 N N . SER A 1 94 ? 0.560 5.231 8.177 1.00 93.25 94 SER A N 1
ATOM 726 C CA . SER A 1 94 ? 1.197 6.493 7.757 1.00 93.25 94 SER A CA 1
ATOM 727 C C . SER A 1 94 ? 2.300 6.281 6.709 1.00 93.25 94 SER A C 1
ATOM 729 O O . SER A 1 94 ? 2.371 7.043 5.749 1.00 93.25 94 SER A O 1
ATOM 731 N N . TYR A 1 95 ? 3.120 5.233 6.847 1.00 96.56 95 TYR A N 1
ATOM 732 C CA . TYR A 1 95 ? 4.106 4.821 5.841 1.00 96.56 95 TYR A CA 1
ATOM 733 C C . TYR A 1 95 ? 3.441 4.461 4.518 1.00 96.56 95 TYR A C 1
ATOM 735 O O . TYR A 1 95 ? 3.898 4.912 3.473 1.00 96.56 95 TYR A O 1
ATOM 743 N N . LEU A 1 96 ? 2.353 3.688 4.548 1.00 95.81 96 LEU A N 1
ATOM 744 C CA . LEU A 1 96 ? 1.650 3.293 3.329 1.00 95.81 96 LEU A CA 1
ATOM 745 C C . LEU A 1 96 ? 0.967 4.478 2.631 1.00 95.81 96 LEU A C 1
ATOM 747 O O . LEU A 1 96 ? 1.019 4.567 1.408 1.00 95.81 96 LEU A O 1
ATOM 751 N N . GLU A 1 97 ? 0.389 5.424 3.372 1.00 92.69 97 GLU A N 1
ATOM 752 C CA . GLU A 1 97 ? -0.145 6.647 2.758 1.00 92.69 97 GLU A CA 1
ATOM 753 C C . GLU A 1 97 ? 0.957 7.531 2.172 1.00 92.69 97 GLU A C 1
ATOM 755 O O . GLU A 1 97 ? 0.812 8.050 1.065 1.00 92.69 97 GLU A O 1
ATOM 760 N N . TYR A 1 98 ? 2.087 7.675 2.872 1.00 94.44 98 TYR A N 1
ATOM 761 C CA . TYR A 1 98 ? 3.218 8.424 2.331 1.00 94.44 98 TYR A CA 1
ATOM 762 C C . TYR A 1 98 ? 3.802 7.747 1.085 1.00 94.44 98 TYR A C 1
ATOM 764 O O . TYR A 1 98 ? 4.124 8.427 0.114 1.00 94.44 98 TYR A O 1
ATOM 772 N N . LEU A 1 99 ? 3.869 6.412 1.065 1.00 95.62 99 LEU A N 1
ATOM 773 C CA . LEU A 1 99 ? 4.251 5.635 -0.112 1.00 95.62 99 LEU A CA 1
ATOM 774 C C . LEU A 1 99 ? 3.306 5.895 -1.292 1.00 95.62 99 LEU A C 1
ATOM 776 O O . LEU A 1 99 ? 3.770 6.129 -2.406 1.00 95.62 99 LEU A O 1
ATOM 780 N N . TYR A 1 100 ? 1.992 5.902 -1.051 1.00 94.00 100 TYR A N 1
ATOM 781 C CA . TYR A 1 100 ? 1.009 6.225 -2.085 1.00 94.00 100 TYR A CA 1
ATOM 782 C C . TYR A 1 100 ? 1.226 7.632 -2.654 1.00 94.00 100 TYR A C 1
ATOM 784 O O . TYR A 1 100 ? 1.280 7.800 -3.873 1.00 94.00 100 TYR A O 1
ATOM 792 N N . ALA A 1 101 ? 1.419 8.630 -1.787 1.00 91.88 101 ALA A N 1
ATOM 793 C CA . ALA A 1 101 ? 1.706 10.000 -2.205 1.00 91.88 101 ALA A CA 1
ATOM 794 C C . ALA A 1 101 ? 3.014 10.093 -3.008 1.00 91.88 101 ALA A C 1
ATOM 796 O O . ALA A 1 101 ? 3.047 10.725 -4.063 1.00 91.88 101 ALA A O 1
ATOM 797 N N . TYR A 1 102 ? 4.073 9.422 -2.549 1.00 92.88 102 TYR A N 1
ATOM 798 C CA . TYR A 1 102 ? 5.368 9.375 -3.224 1.00 92.88 102 TYR A CA 1
ATOM 799 C C . TYR A 1 102 ? 5.258 8.783 -4.639 1.00 92.88 102 TYR A C 1
ATOM 801 O O . TYR A 1 102 ? 5.745 9.392 -5.594 1.00 92.88 102 TYR A O 1
ATOM 809 N N . ILE A 1 103 ? 4.575 7.642 -4.795 1.00 93.12 103 ILE A N 1
ATOM 810 C CA . ILE A 1 103 ? 4.378 6.996 -6.104 1.00 93.12 103 ILE A CA 1
ATOM 811 C C . ILE A 1 103 ? 3.543 7.890 -7.028 1.00 93.12 103 ILE A C 1
ATOM 813 O O . ILE A 1 103 ? 3.881 8.023 -8.202 1.00 93.12 103 ILE A O 1
ATOM 817 N N . CYS A 1 104 ? 2.498 8.545 -6.510 1.00 90.69 104 CYS A N 1
ATOM 818 C CA . CYS A 1 104 ? 1.688 9.486 -7.287 1.00 90.69 104 CYS A CA 1
ATOM 819 C C . CYS A 1 104 ? 2.509 10.685 -7.786 1.00 90.69 104 CYS A C 1
ATOM 821 O O . CYS A 1 104 ? 2.445 11.022 -8.965 1.00 90.69 104 CYS A O 1
ATOM 823 N N . ILE A 1 105 ? 3.308 11.312 -6.915 1.00 90.31 105 ILE A N 1
ATOM 824 C CA . ILE A 1 105 ? 4.140 12.476 -7.269 1.00 90.31 105 ILE A CA 1
ATOM 825 C C . ILE A 1 105 ? 5.191 12.104 -8.320 1.00 90.31 105 ILE A C 1
ATOM 827 O O . ILE A 1 105 ? 5.471 12.887 -9.223 1.00 90.31 105 ILE A O 1
ATOM 831 N N . ARG A 1 106 ? 5.765 10.903 -8.223 1.00 91.44 106 ARG A N 1
ATOM 832 C CA . ARG A 1 106 ? 6.805 10.402 -9.137 1.00 91.44 106 ARG A CA 1
ATOM 833 C C . ARG A 1 106 ? 6.234 9.583 -10.296 1.00 91.44 106 ARG A C 1
ATOM 835 O O . ARG A 1 106 ? 6.985 8.861 -10.953 1.00 91.44 106 ARG A O 1
ATOM 842 N N . SER A 1 107 ? 4.926 9.674 -10.544 1.00 89.69 107 SER A N 1
ATOM 843 C CA . SER A 1 107 ? 4.237 8.839 -11.529 1.00 89.69 107 SER A CA 1
ATOM 844 C C . SER A 1 107 ? 4.820 9.024 -12.927 1.00 89.69 107 SER A C 1
ATOM 846 O O . SER A 1 107 ? 5.279 8.052 -13.513 1.00 89.69 107 SER A O 1
ATOM 848 N N . ASP A 1 108 ? 4.904 10.254 -13.434 1.00 86.06 108 ASP A N 1
ATOM 849 C CA . ASP A 1 108 ? 5.403 10.499 -14.795 1.00 86.06 108 ASP A CA 1
ATOM 850 C C . ASP A 1 108 ? 6.924 10.272 -14.924 1.00 86.06 108 ASP A C 1
ATOM 852 O O . ASP A 1 108 ? 7.399 9.879 -15.986 1.00 86.06 108 ASP A O 1
ATOM 856 N N . GLU A 1 109 ? 7.691 10.471 -13.847 1.00 89.00 109 GLU A N 1
ATOM 857 C CA . GLU A 1 109 ? 9.160 10.412 -13.879 1.00 89.00 109 GLU A CA 1
ATOM 858 C C . GLU A 1 109 ? 9.738 9.007 -13.667 1.00 89.00 109 GLU A C 1
ATOM 860 O O . GLU A 1 109 ? 10.765 8.677 -14.258 1.00 89.00 109 GLU A O 1
ATOM 865 N N . LYS A 1 110 ? 9.130 8.189 -12.794 1.00 87.69 110 LYS A N 1
ATOM 866 C CA . LYS A 1 110 ? 9.714 6.906 -12.354 1.00 87.69 110 LYS A CA 1
ATOM 867 C C . LYS A 1 110 ? 8.829 5.697 -12.629 1.00 87.69 110 LYS A C 1
ATOM 869 O O . LYS A 1 110 ? 9.341 4.659 -13.028 1.00 87.69 110 LYS A O 1
ATOM 874 N N . PHE A 1 111 ? 7.518 5.803 -12.413 1.00 89.62 111 PHE A N 1
ATOM 875 C CA . PHE A 1 111 ? 6.649 4.618 -12.345 1.00 89.62 111 PHE A CA 1
ATOM 876 C C . PHE A 1 111 ? 5.807 4.389 -13.610 1.00 89.62 111 PHE A C 1
ATOM 878 O O . PHE A 1 111 ? 5.686 3.263 -14.085 1.00 89.62 111 PHE A O 1
ATOM 885 N N . GLY A 1 112 ? 5.308 5.446 -14.242 1.00 88.06 112 GLY A N 1
ATOM 886 C CA . GLY A 1 112 ? 4.306 5.424 -15.311 1.00 88.06 112 GLY A CA 1
ATOM 887 C C . GLY A 1 112 ? 2.873 5.406 -14.769 1.00 88.06 112 GLY A C 1
ATOM 888 O O . GLY A 1 112 ? 2.567 4.666 -13.834 1.00 88.06 112 GLY A O 1
ATOM 889 N N . ARG A 1 113 ? 1.981 6.195 -15.386 1.00 84.81 113 ARG A N 1
ATOM 890 C CA . ARG A 1 113 ? 0.597 6.400 -14.911 1.00 84.81 113 ARG A CA 1
ATOM 891 C C . ARG A 1 113 ? -0.187 5.109 -14.728 1.00 84.81 113 ARG A C 1
ATOM 893 O O . ARG A 1 113 ? -0.787 4.915 -13.675 1.00 84.81 113 ARG A O 1
ATOM 900 N N . ASP A 1 114 ? -0.147 4.219 -15.714 1.00 83.88 114 ASP A N 1
ATOM 901 C CA . ASP A 1 114 ? -0.932 2.979 -15.691 1.00 83.88 114 ASP A CA 1
ATOM 902 C C . ASP A 1 114 ? -0.544 2.083 -14.505 1.00 83.88 114 ASP A C 1
ATOM 904 O O . ASP A 1 114 ? -1.405 1.534 -13.817 1.00 83.88 114 ASP A O 1
ATOM 908 N N . VAL A 1 115 ? 0.756 2.013 -14.202 1.00 89.81 115 VAL A N 1
ATOM 909 C CA . VAL A 1 115 ? 1.295 1.266 -13.057 1.00 89.81 115 VAL A CA 1
ATOM 910 C C . VAL A 1 115 ? 0.958 1.947 -11.737 1.00 89.81 115 VAL A C 1
ATOM 912 O O . VAL A 1 115 ? 0.600 1.273 -10.773 1.00 89.81 115 VAL A O 1
ATOM 915 N N . THR A 1 116 ? 1.024 3.280 -11.682 1.00 90.19 116 THR A N 1
ATOM 916 C CA . THR A 1 116 ? 0.684 4.053 -10.481 1.00 90.19 116 THR A CA 1
ATOM 917 C C . THR A 1 116 ? -0.730 3.747 -9.983 1.00 90.19 116 THR A C 1
ATOM 919 O O . THR A 1 116 ? -0.918 3.595 -8.775 1.00 90.19 116 THR A O 1
ATOM 922 N N . TYR A 1 117 ? -1.713 3.593 -10.877 1.00 87.62 117 TYR A N 1
ATOM 923 C CA . TYR A 1 117 ? -3.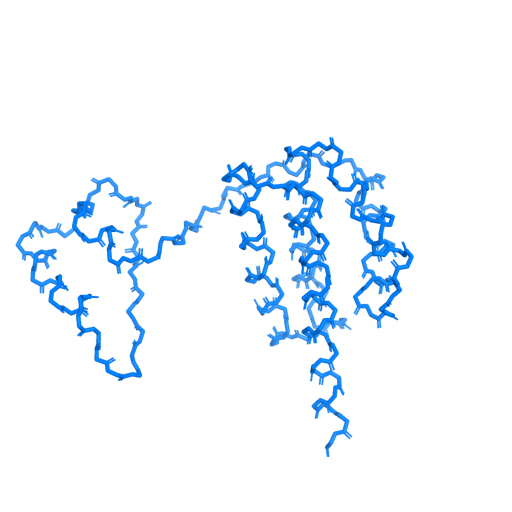078 3.232 -10.477 1.00 87.62 117 TYR A CA 1
ATOM 924 C C . TYR A 1 117 ? -3.156 1.838 -9.840 1.00 87.62 117 TYR A C 1
ATOM 926 O O . TYR A 1 117 ? -3.756 1.687 -8.773 1.00 87.62 117 TYR A O 1
ATOM 934 N N . ALA A 1 118 ? -2.524 0.833 -10.454 1.00 90.25 118 ALA A N 1
ATOM 935 C CA . ALA A 1 118 ? -2.506 -0.532 -9.929 1.00 90.25 118 ALA A CA 1
ATOM 936 C C . ALA A 1 118 ? -1.788 -0.605 -8.570 1.00 90.25 118 ALA A C 1
ATOM 938 O O . ALA A 1 118 ? -2.329 -1.128 -7.593 1.00 90.25 118 ALA A O 1
ATOM 939 N N . MET A 1 119 ? -0.611 0.019 -8.473 1.00 94.75 119 MET A N 1
ATOM 940 C CA . MET A 1 119 ? 0.137 0.163 -7.223 1.00 94.75 119 MET A CA 1
ATOM 941 C C . MET A 1 119 ? -0.696 0.841 -6.132 1.00 94.75 119 MET A C 1
ATOM 943 O O . MET A 1 119 ? -0.753 0.363 -4.999 1.00 94.75 119 MET A O 1
ATOM 947 N N . GLY A 1 120 ? -1.389 1.927 -6.479 1.00 91.56 120 GLY A N 1
ATOM 948 C CA . GLY A 1 120 ? -2.275 2.643 -5.571 1.00 91.56 120 GLY A CA 1
ATOM 949 C C . GLY A 1 120 ? -3.379 1.763 -4.990 1.00 91.56 120 GLY A C 1
ATOM 950 O O . GLY A 1 120 ? -3.607 1.781 -3.778 1.00 91.56 120 GLY A O 1
ATOM 951 N N . ALA A 1 121 ? -4.018 0.942 -5.826 1.00 88.88 121 ALA A N 1
ATOM 952 C CA . ALA A 1 121 ? -5.045 0.004 -5.385 1.00 88.88 121 ALA A CA 1
ATOM 953 C C . ALA A 1 121 ? -4.496 -1.021 -4.377 1.00 88.88 121 ALA A C 1
ATOM 955 O O . ALA A 1 121 ? -5.109 -1.240 -3.327 1.00 88.88 121 ALA A O 1
ATOM 956 N N . HIS A 1 122 ? -3.314 -1.593 -4.638 1.00 96.12 122 HIS A N 1
ATOM 957 C CA . HIS A 1 122 ? -2.666 -2.527 -3.706 1.00 96.12 122 HIS A CA 1
ATOM 958 C C . HIS A 1 122 ? -2.342 -1.865 -2.363 1.00 96.12 122 HIS A C 1
ATOM 960 O O . HIS A 1 122 ? -2.571 -2.468 -1.311 1.00 96.12 122 HIS A O 1
ATOM 966 N N . ILE A 1 123 ? -1.858 -0.618 -2.376 1.00 96.50 123 ILE A N 1
ATOM 967 C CA . ILE A 1 123 ? -1.539 0.132 -1.153 1.00 96.50 123 ILE A CA 1
ATOM 968 C C . ILE A 1 123 ? -2.801 0.383 -0.324 1.00 96.50 123 ILE A C 1
ATOM 970 O O . ILE A 1 123 ? -2.806 0.133 0.884 1.00 96.50 123 ILE A O 1
ATOM 974 N N . LYS A 1 124 ? -3.895 0.825 -0.956 1.00 91.94 124 LYS A N 1
ATOM 975 C CA . LYS A 1 124 ? -5.165 1.060 -0.254 1.00 91.94 124 LYS A CA 1
ATOM 976 C C . LYS A 1 124 ? -5.738 -0.228 0.338 1.00 91.94 124 LYS A C 1
ATOM 978 O O . LYS A 1 124 ? -6.153 -0.230 1.497 1.00 91.94 124 LYS A O 1
ATOM 983 N N . GLU A 1 125 ? -5.678 -1.337 -0.393 1.00 92.12 125 GLU A N 1
ATOM 984 C CA . GLU A 1 125 ? -6.086 -2.650 0.119 1.00 92.12 125 GLU A CA 1
ATOM 985 C C . GLU A 1 125 ? -5.233 -3.082 1.327 1.00 92.12 125 GLU A C 1
ATOM 987 O O . GLU A 1 125 ? -5.761 -3.565 2.332 1.00 92.12 125 GLU A O 1
ATOM 992 N N . ALA A 1 126 ? -3.918 -2.852 1.290 1.00 95.88 126 ALA A N 1
ATOM 993 C CA . ALA A 1 126 ? -3.032 -3.133 2.417 1.00 95.88 126 ALA A CA 1
ATOM 994 C C . ALA A 1 126 ? -3.383 -2.296 3.662 1.00 95.88 126 ALA A C 1
ATOM 996 O O . ALA A 1 126 ? -3.443 -2.837 4.769 1.00 95.88 126 ALA A O 1
ATOM 997 N N . ILE A 1 127 ? -3.694 -1.006 3.496 1.00 92.81 127 ILE A N 1
ATOM 998 C CA . ILE A 1 127 ? -4.152 -0.138 4.595 1.00 92.81 127 ILE A CA 1
ATOM 999 C C . ILE A 1 127 ? -5.455 -0.673 5.201 1.00 92.81 127 ILE A C 1
ATOM 1001 O O . ILE A 1 127 ? -5.565 -0.780 6.426 1.00 92.81 127 ILE A O 1
ATOM 1005 N N . ILE A 1 128 ? -6.426 -1.067 4.369 1.00 88.31 128 ILE A N 1
ATOM 1006 C CA . ILE A 1 128 ? -7.698 -1.652 4.824 1.00 88.31 128 ILE A CA 1
ATOM 1007 C C . ILE A 1 128 ? -7.451 -2.936 5.627 1.00 88.31 128 ILE A C 1
ATOM 1009 O O . ILE A 1 128 ? -8.017 -3.105 6.710 1.00 88.31 128 ILE A O 1
ATOM 1013 N N . ARG A 1 129 ? -6.572 -3.825 5.152 1.00 89.62 129 ARG A N 1
ATOM 1014 C CA . ARG A 1 129 ? -6.197 -5.057 5.870 1.00 89.62 129 ARG A CA 1
ATOM 1015 C C . ARG A 1 129 ? -5.574 -4.759 7.232 1.00 89.62 129 ARG A C 1
ATOM 1017 O O . ARG A 1 129 ? -6.004 -5.333 8.235 1.00 89.62 129 ARG A O 1
ATOM 1024 N N . ILE A 1 130 ? -4.638 -3.809 7.290 1.00 91.75 130 ILE A N 1
ATOM 1025 C CA . ILE A 1 130 ? -4.009 -3.374 8.544 1.00 91.75 130 ILE A CA 1
ATOM 1026 C C . ILE A 1 130 ? -5.057 -2.795 9.506 1.00 91.75 130 ILE A C 1
ATOM 1028 O O . ILE A 1 130 ? -4.994 -3.066 10.707 1.00 91.75 130 ILE A O 1
ATOM 1032 N N . ARG A 1 131 ? -6.047 -2.039 9.020 1.00 87.88 131 ARG A N 1
ATOM 1033 C CA . ARG A 1 131 ? -7.157 -1.540 9.853 1.00 87.88 131 ARG A CA 1
ATOM 1034 C C . ARG A 1 131 ? -8.043 -2.671 10.380 1.00 87.88 131 ARG A C 1
ATOM 1036 O O . ARG A 1 131 ? -8.491 -2.609 11.519 1.00 87.88 131 ARG A O 1
ATOM 1043 N N . ARG A 1 132 ? -8.222 -3.744 9.606 1.00 87.25 132 ARG A N 1
ATOM 1044 C CA . ARG A 1 132 ? -8.959 -4.965 9.988 1.00 87.25 132 ARG A CA 1
ATOM 1045 C C . ARG A 1 132 ? -8.152 -5.941 10.861 1.00 87.25 132 ARG A C 1
ATOM 1047 O O . ARG A 1 132 ? -8.478 -7.120 10.931 1.00 87.25 132 ARG A O 1
ATOM 1054 N N . ASN A 1 133 ? -7.112 -5.457 11.542 1.00 84.94 133 ASN A N 1
ATOM 1055 C CA . ASN A 1 133 ? -6.273 -6.228 12.462 1.00 84.94 133 ASN A CA 1
ATOM 1056 C C . ASN A 1 133 ? -5.508 -7.411 11.824 1.00 84.94 133 ASN A C 1
ATOM 1058 O O . ASN A 1 133 ? -5.145 -8.359 12.519 1.00 84.94 133 ASN A O 1
ATOM 1062 N N . SER A 1 134 ? -5.197 -7.356 10.522 1.00 88.94 134 SER A N 1
ATOM 1063 C CA . SER A 1 134 ? -4.301 -8.340 9.891 1.00 88.94 134 SER A CA 1
ATOM 1064 C C . SER A 1 134 ? -2.868 -8.253 10.443 1.00 88.94 134 SER A C 1
ATOM 1066 O O . SER A 1 134 ? -2.485 -7.252 11.063 1.00 88.94 134 SER A O 1
ATOM 1068 N N . SER A 1 135 ? -2.053 -9.284 10.190 1.00 96.38 135 SER A N 1
ATOM 1069 C CA . SER A 1 135 ? -0.604 -9.232 10.436 1.00 96.38 135 SER A CA 1
ATOM 1070 C C . SER A 1 135 ? 0.033 -8.119 9.599 1.00 96.38 135 SER A C 1
ATOM 1072 O O . SER A 1 135 ? -0.026 -8.165 8.368 1.00 96.38 135 SER A O 1
ATOM 1074 N N . VAL A 1 136 ? 0.622 -7.116 10.261 1.00 97.06 136 VAL A N 1
ATOM 1075 C CA . VAL A 1 136 ? 1.191 -5.931 9.596 1.00 97.06 136 VAL A CA 1
ATOM 1076 C C . VAL A 1 136 ? 2.358 -6.335 8.700 1.00 97.06 136 VAL A C 1
ATOM 1078 O O . VAL A 1 136 ? 2.328 -6.034 7.512 1.00 97.06 136 VAL A O 1
ATOM 1081 N N . ILE A 1 137 ? 3.305 -7.114 9.230 1.00 97.75 137 ILE A N 1
ATOM 1082 C CA . ILE A 1 137 ? 4.502 -7.552 8.500 1.00 97.75 137 ILE A CA 1
ATOM 1083 C C . ILE A 1 137 ? 4.175 -8.336 7.235 1.00 97.75 137 ILE A C 1
ATOM 1085 O O . ILE A 1 137 ? 4.652 -7.985 6.160 1.00 97.75 137 ILE A O 1
ATOM 1089 N N . LEU A 1 138 ? 3.279 -9.323 7.322 1.00 97.44 138 LEU A N 1
ATOM 1090 C CA . LEU A 1 138 ? 2.884 -10.113 6.154 1.00 97.44 138 LEU A CA 1
ATOM 1091 C C . LEU A 1 138 ? 2.123 -9.265 5.132 1.00 97.44 138 LEU A C 1
ATOM 1093 O O . LEU A 1 138 ? 2.278 -9.455 3.929 1.00 97.44 138 LEU A O 1
ATOM 1097 N N . THR A 1 139 ? 1.311 -8.315 5.606 1.00 97.88 139 THR A N 1
ATOM 1098 C CA . THR A 1 139 ? 0.574 -7.403 4.723 1.00 97.88 139 THR A CA 1
ATOM 1099 C C . THR A 1 139 ? 1.533 -6.478 3.972 1.00 97.88 139 THR A C 1
ATOM 1101 O O . THR A 1 139 ? 1.374 -6.297 2.768 1.00 97.88 139 THR A O 1
ATOM 1104 N N . VAL A 1 140 ? 2.542 -5.931 4.656 1.00 98.25 140 VAL A N 1
ATOM 1105 C CA . VAL A 1 140 ? 3.546 -5.039 4.060 1.00 98.25 140 VAL A CA 1
ATOM 1106 C C . VAL A 1 140 ? 4.468 -5.804 3.110 1.00 98.25 140 VAL A C 1
ATOM 1108 O O . VAL A 1 140 ? 4.689 -5.340 1.999 1.00 98.25 140 VAL A O 1
ATOM 1111 N N . GLN A 1 141 ? 4.953 -6.992 3.480 1.00 98.19 141 GLN A N 1
ATOM 1112 C CA . GLN A 1 141 ? 5.782 -7.820 2.593 1.00 98.19 141 GLN A CA 1
ATOM 1113 C C . GLN A 1 141 ? 5.041 -8.182 1.305 1.00 98.19 141 GLN A C 1
ATOM 1115 O O . GLN A 1 141 ? 5.553 -7.956 0.212 1.00 98.19 141 GLN A O 1
ATOM 1120 N N . ALA A 1 142 ? 3.806 -8.679 1.427 1.00 98.00 142 ALA A N 1
ATOM 1121 C CA . ALA A 1 142 ? 2.985 -9.010 0.267 1.00 98.00 142 ALA A CA 1
ATOM 1122 C C . ALA A 1 142 ? 2.695 -7.781 -0.606 1.00 98.00 142 ALA A C 1
ATOM 1124 O O . ALA A 1 142 ? 2.661 -7.897 -1.828 1.00 98.00 142 ALA A O 1
ATOM 1125 N N . LEU A 1 143 ? 2.498 -6.608 0.005 1.00 98.44 143 LEU A N 1
ATOM 1126 C CA . LEU A 1 143 ? 2.347 -5.355 -0.726 1.00 98.44 143 LEU A CA 1
ATOM 1127 C C . LEU A 1 143 ? 3.610 -5.026 -1.527 1.00 98.44 143 LEU A C 1
ATOM 1129 O O . LEU A 1 143 ? 3.506 -4.828 -2.730 1.00 98.44 143 LEU A O 1
ATOM 1133 N N . LEU A 1 144 ? 4.782 -4.975 -0.887 1.00 98.19 144 LEU A N 1
ATOM 1134 C CA . LEU A 1 144 ? 6.032 -4.578 -1.545 1.00 98.19 144 LEU A CA 1
ATOM 1135 C C . LEU A 1 144 ? 6.369 -5.490 -2.732 1.00 98.19 144 LEU A C 1
ATOM 1137 O O . LEU A 1 144 ? 6.743 -4.989 -3.789 1.00 98.19 144 LEU A O 1
ATOM 1141 N N . ILE A 1 145 ? 6.141 -6.801 -2.591 1.00 97.88 145 ILE A N 1
ATOM 1142 C CA . ILE A 1 145 ? 6.291 -7.767 -3.690 1.00 97.88 145 ILE A CA 1
ATOM 1143 C C . ILE A 1 145 ? 5.364 -7.407 -4.857 1.00 97.88 145 ILE A C 1
ATOM 1145 O O . ILE A 1 145 ? 5.827 -7.284 -5.987 1.00 97.88 145 ILE A O 1
ATOM 1149 N N . ARG A 1 146 ? 4.074 -7.161 -4.591 1.00 97.31 146 ARG A N 1
ATOM 1150 C CA . ARG A 1 146 ? 3.111 -6.783 -5.640 1.00 97.31 146 ARG A CA 1
ATOM 1151 C C . ARG A 1 146 ? 3.491 -5.485 -6.339 1.00 97.31 146 ARG A C 1
ATOM 1153 O O . ARG A 1 146 ? 3.343 -5.387 -7.548 1.00 97.31 146 ARG A O 1
ATOM 1160 N N . LEU A 1 147 ? 3.989 -4.489 -5.605 1.00 97.25 147 LEU A N 1
ATOM 1161 C CA . LEU A 1 147 ? 4.436 -3.236 -6.217 1.00 97.25 147 LEU A CA 1
ATOM 1162 C C . LEU A 1 147 ? 5.598 -3.480 -7.192 1.00 97.25 147 LEU A C 1
ATOM 1164 O O . LEU A 1 147 ? 5.569 -2.974 -8.311 1.00 97.25 147 LEU A O 1
ATOM 1168 N N . GLN A 1 148 ? 6.581 -4.295 -6.804 1.00 96.56 148 GLN A N 1
ATOM 1169 C CA . GLN A 1 148 ? 7.677 -4.683 -7.696 1.00 96.56 148 GLN A CA 1
ATOM 1170 C C . GLN A 1 148 ? 7.173 -5.456 -8.928 1.00 96.56 148 GLN A C 1
ATOM 1172 O O . GLN A 1 148 ? 7.646 -5.219 -10.040 1.00 96.56 148 GLN A O 1
ATOM 1177 N N . GLU A 1 149 ? 6.215 -6.368 -8.755 1.00 95.06 149 GLU A N 1
ATOM 1178 C CA . GLU A 1 149 ? 5.617 -7.131 -9.858 1.00 95.06 149 GLU A CA 1
ATOM 1179 C C . GLU A 1 149 ? 4.911 -6.219 -10.872 1.00 95.06 149 GLU A C 1
ATOM 1181 O O . GLU A 1 149 ? 5.139 -6.361 -12.074 1.00 95.06 149 GLU A O 1
ATOM 1186 N N . GLU A 1 150 ? 4.120 -5.247 -10.406 1.00 94.94 150 GLU A N 1
ATOM 1187 C CA . GLU A 1 150 ? 3.455 -4.260 -11.272 1.00 94.94 150 GLU A CA 1
ATOM 1188 C C . GLU A 1 150 ? 4.473 -3.425 -12.063 1.00 94.94 150 GLU A C 1
ATOM 1190 O O . GLU A 1 150 ? 4.309 -3.194 -13.265 1.00 94.94 150 GLU A O 1
ATOM 1195 N N . TYR A 1 151 ? 5.569 -3.015 -11.413 1.00 94.25 151 TYR A N 1
ATOM 1196 C CA . TYR A 1 151 ? 6.648 -2.288 -12.080 1.00 94.25 151 TYR A CA 1
ATOM 1197 C C . TYR A 1 151 ? 7.337 -3.136 -13.162 1.00 94.25 151 TYR A C 1
ATOM 1199 O O . TYR A 1 151 ? 7.528 -2.687 -14.296 1.00 94.25 151 TYR A O 1
ATOM 1207 N N . ASN A 1 152 ? 7.656 -4.394 -12.849 1.00 92.62 152 ASN A N 1
ATOM 1208 C CA . ASN A 1 152 ? 8.295 -5.320 -13.785 1.00 92.62 152 ASN A CA 1
ATOM 1209 C C . ASN A 1 152 ? 7.398 -5.663 -14.979 1.00 92.62 152 ASN A C 1
ATOM 1211 O O . ASN A 1 152 ? 7.885 -5.766 -16.110 1.00 92.62 152 ASN A O 1
ATOM 1215 N N . ALA A 1 153 ? 6.093 -5.821 -14.749 1.00 90.00 153 ALA A N 1
ATOM 1216 C CA . ALA 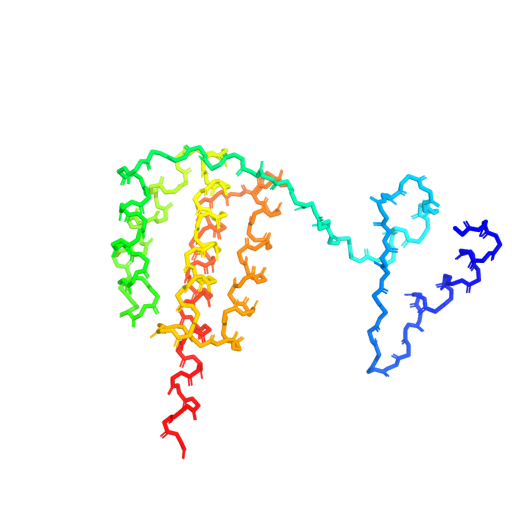A 1 153 ? 5.125 -6.114 -15.799 1.00 90.00 153 ALA A CA 1
ATOM 1217 C C . ALA A 1 153 ? 5.069 -4.998 -16.852 1.00 90.00 153 ALA A C 1
ATOM 1219 O O . ALA A 1 153 ? 4.976 -5.292 -18.044 1.00 90.00 153 ALA A O 1
ATOM 1220 N N . LYS A 1 154 ? 5.181 -3.730 -16.438 1.00 85.19 154 LYS A N 1
ATOM 1221 C CA . LYS A 1 154 ? 5.277 -2.590 -17.360 1.00 85.19 154 LYS A CA 1
ATOM 1222 C C . LYS A 1 154 ? 6.567 -2.612 -18.169 1.00 85.19 154 LYS A C 1
ATOM 1224 O O . LYS A 1 154 ? 6.500 -2.606 -19.392 1.00 85.19 154 LYS A O 1
ATOM 1229 N N . ASN A 1 155 ? 7.723 -2.716 -17.514 1.00 80.81 155 ASN A N 1
ATOM 1230 C CA . ASN A 1 155 ? 9.007 -2.707 -18.224 1.00 80.81 155 ASN A CA 1
ATOM 1231 C C . ASN A 1 155 ? 9.130 -3.871 -19.220 1.00 80.81 155 ASN A C 1
ATOM 1233 O O . ASN A 1 155 ? 9.748 -3.731 -20.272 1.00 80.81 155 ASN A O 1
ATOM 1237 N N . SER A 1 156 ? 8.492 -5.007 -18.924 1.00 78.19 156 SER A N 1
ATOM 1238 C CA . SER A 1 156 ? 8.422 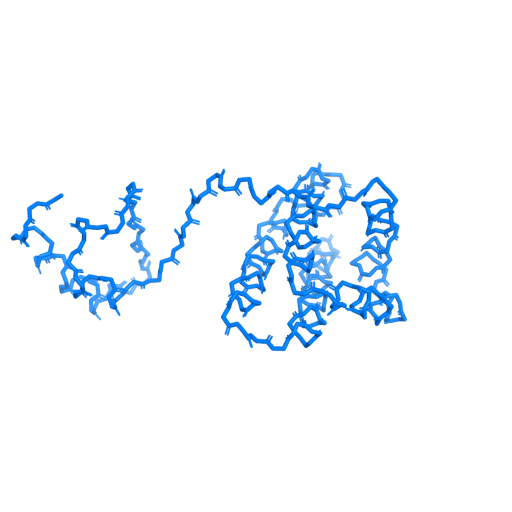-6.147 -19.845 1.00 78.19 156 SER A CA 1
ATOM 1239 C C . SER A 1 156 ? 7.559 -5.864 -21.084 1.00 78.19 156 SER A C 1
ATOM 1241 O O . SER A 1 156 ? 7.855 -6.389 -22.152 1.00 78.19 156 SER A O 1
ATOM 1243 N N . ARG A 1 157 ? 6.505 -5.041 -20.964 1.00 75.44 157 ARG A N 1
ATOM 1244 C CA . ARG A 1 157 ? 5.645 -4.624 -22.090 1.00 75.44 157 ARG A CA 1
ATOM 1245 C C . ARG A 1 157 ? 6.302 -3.557 -22.962 1.00 75.44 157 ARG A C 1
ATOM 1247 O O . ARG A 1 157 ? 6.142 -3.618 -24.170 1.00 75.44 157 ARG A O 1
ATOM 1254 N N . ASP A 1 158 ? 7.059 -2.639 -22.364 1.00 68.62 158 ASP A N 1
ATOM 1255 C CA . ASP A 1 158 ? 7.767 -1.567 -23.084 1.00 68.62 158 ASP A CA 1
ATOM 1256 C C . ASP A 1 158 ? 8.994 -2.080 -23.876 1.00 68.62 158 ASP A C 1
ATOM 1258 O O . ASP A 1 158 ? 9.553 -1.360 -24.700 1.00 68.62 158 ASP A O 1
ATOM 1262 N N . SER A 1 159 ? 9.426 -3.323 -23.624 1.00 65.44 159 SER A N 1
ATOM 1263 C CA . SER A 1 159 ? 10.582 -3.967 -24.271 1.00 65.44 159 SER A CA 1
ATOM 1264 C C . SER A 1 159 ? 10.237 -4.760 -25.547 1.00 65.44 159 SER A C 1
ATOM 1266 O O . SER A 1 159 ? 11.135 -5.371 -26.133 1.00 65.44 159 SER A O 1
ATOM 1268 N N . LEU A 1 160 ? 8.960 -4.801 -25.944 1.00 52.47 160 LEU A N 1
ATOM 1269 C CA . LEU A 1 160 ? 8.421 -5.531 -27.104 1.00 52.47 160 LEU A CA 1
ATOM 1270 C C . LEU A 1 160 ? 7.971 -4.561 -28.202 1.00 52.47 160 LEU A C 1
ATOM 1272 O O . LEU A 1 160 ? 8.190 -4.902 -29.387 1.00 52.47 160 LEU A O 1
#

Solvent-accessible surface area (backbone atoms only — not comparable to full-atom values): 9414 Å² total; per-residue (Å²): 121,59,69,71,61,53,61,64,46,43,62,52,55,74,59,58,60,86,98,64,85,88,86,86,87,68,98,60,67,86,77,52,56,69,75,56,60,75,63,51,86,88,76,84,84,66,87,66,73,69,71,59,78,61,54,72,69,55,51,50,52,50,56,65,43,47,49,40,26,40,74,69,60,36,63,67,49,42,52,56,49,26,55,62,44,40,75,39,76,72,51,29,44,29,52,46,52,50,49,47,52,50,46,59,75,36,11,86,81,76,63,35,64,77,42,37,55,56,44,43,53,49,45,52,52,40,45,53,41,48,73,70,71,45,63,47,45,64,43,44,44,56,42,51,52,50,41,23,50,49,46,50,57,49,58,60,59,77,74,112

Organism: NCBI:txid1076179

Foldseek 3Di:
DDPVVLVVCLVCLVDPDPPDDDDDDDPDCPPHDVSSVVSDDDDDPPPPCLVLPDDPVRLVLLVVLLCCLQVVVDPVSLLVVLVVLQPDLSNVLSSLVSVLVVCVVCQVPPADDVLSVVLNVLSVVLSVCSVVVHRSSVSSSVSSVVSNVSRVVVVVVVVD